Protein AF-A0A2V7WI61-F1 (afdb_monomer_lite)

Sequence (108 aa):
YEYYLEKHPKDPDLLRMSKLVDETDRLDAAQLTPDDVENPRDYILLGYTIDSRTGLGSFEDYFHKLVRWLQTKPIADVLRQPEVRERIDRIRNELGEFRELLRRNSFQ

Foldseek 3Di:
DVVVCVVVVPPPLCVLCVVLVVVVVCVVVVVDDPCCVVPNDQNSLLVQLLPVVLVNPPNPVVVVVLVVCSSPHGSVVVCVPPSNVVSSVSVVVVSVVVVVVCVVPVPD

Radius of gyration: 16.32 Å; chains: 1; bounding box: 36×29×48 Å

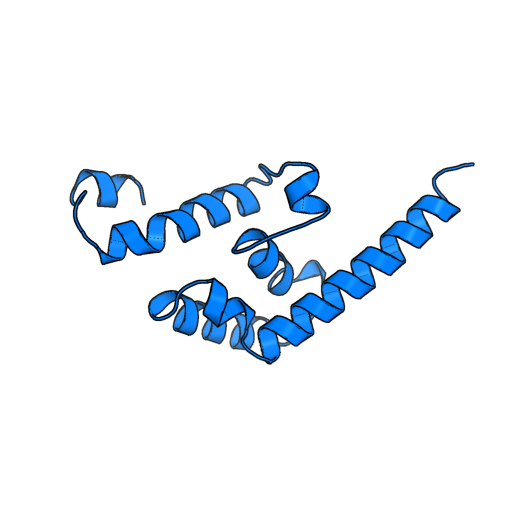Structure (mmCIF, N/CA/C/O backbone):
data_AF-A0A2V7WI61-F1
#
_entry.id   AF-A0A2V7WI61-F1
#
loop_
_atom_site.group_PDB
_atom_site.id
_atom_site.type_symbol
_atom_site.label_atom_id
_atom_site.label_alt_id
_atom_site.label_comp_id
_atom_site.label_asym_id
_atom_site.label_entity_id
_atom_site.label_seq_id
_atom_site.pdbx_PDB_ins_code
_atom_site.Cartn_x
_atom_site.Cartn_y
_atom_site.Cartn_z
_atom_site.occupancy
_atom_site.B_iso_or_equiv
_atom_site.auth_seq_id
_atom_site.auth_comp_id
_atom_site.auth_asym_id
_atom_site.auth_atom_id
_atom_site.pdbx_PDB_model_num
ATOM 1 N N . TYR A 1 1 ? 12.514 10.480 -8.910 1.00 83.00 1 TYR A N 1
ATOM 2 C CA . TYR A 1 1 ? 11.999 9.506 -9.891 1.00 83.00 1 TYR A CA 1
ATOM 3 C C . TYR A 1 1 ? 11.601 10.201 -11.193 1.00 83.00 1 TYR A C 1
ATOM 5 O O . TYR A 1 1 ? 12.068 9.787 -12.247 1.00 83.00 1 TYR A O 1
ATOM 13 N N . GLU A 1 2 ? 10.893 11.330 -11.111 1.00 85.31 2 GLU A N 1
ATOM 14 C CA . GLU A 1 2 ? 10.574 12.238 -12.232 1.00 85.31 2 GLU A CA 1
ATOM 15 C C . GLU A 1 2 ? 11.759 12.523 -13.171 1.00 85.31 2 GLU A C 1
ATOM 17 O O . GLU A 1 2 ? 11.651 12.311 -14.372 1.00 85.31 2 GLU A O 1
ATOM 22 N N . TYR A 1 3 ? 12.932 12.853 -12.620 1.00 90.75 3 TYR A N 1
ATOM 23 C CA . TYR A 1 3 ? 14.171 13.047 -13.389 1.00 90.75 3 TYR A CA 1
ATOM 24 C C . TYR A 1 3 ? 14.495 11.910 -14.381 1.00 90.75 3 TYR A C 1
ATOM 26 O O . TYR A 1 3 ? 14.996 12.151 -15.479 1.00 90.75 3 TYR A O 1
ATOM 34 N N . TYR A 1 4 ? 14.243 10.655 -13.999 1.00 89.44 4 TYR A N 1
ATOM 35 C CA . TYR A 1 4 ? 14.524 9.499 -14.852 1.00 89.44 4 TYR A CA 1
ATOM 36 C C . TYR A 1 4 ? 13.449 9.315 -15.926 1.00 89.44 4 TYR A C 1
ATOM 38 O O . TYR A 1 4 ? 13.788 8.990 -17.062 1.00 89.44 4 TYR A O 1
ATOM 46 N N . LEU A 1 5 ? 12.180 9.581 -15.596 1.00 90.00 5 LEU A N 1
ATOM 47 C CA . LEU A 1 5 ? 11.083 9.580 -16.566 1.00 90.00 5 LEU A CA 1
ATOM 48 C C . LEU A 1 5 ? 11.246 10.690 -17.611 1.00 90.00 5 LEU A C 1
ATOM 50 O O . LEU A 1 5 ? 11.020 10.440 -18.789 1.00 90.00 5 LEU A O 1
ATOM 54 N N . GLU A 1 6 ? 11.704 11.882 -17.224 1.00 91.06 6 GLU A N 1
ATOM 55 C CA . GLU A 1 6 ? 11.991 12.973 -18.167 1.00 91.06 6 GLU A CA 1
ATOM 56 C C . GLU A 1 6 ? 13.072 12.587 -19.184 1.00 91.06 6 GLU A C 1
ATOM 58 O O . GLU A 1 6 ? 12.961 12.888 -20.374 1.00 91.06 6 GLU A O 1
ATOM 63 N N . LYS A 1 7 ? 14.117 11.888 -18.729 1.00 93.62 7 LYS A N 1
ATOM 64 C CA . LYS A 1 7 ? 15.212 11.425 -19.591 1.00 93.62 7 LYS A CA 1
ATOM 65 C C . LYS A 1 7 ? 14.847 10.208 -20.437 1.00 93.62 7 LYS A C 1
ATOM 67 O O . LYS A 1 7 ? 15.369 10.062 -21.543 1.00 93.62 7 LYS A O 1
ATOM 72 N N . HIS A 1 8 ? 13.968 9.346 -19.932 1.00 93.00 8 HIS A N 1
ATOM 73 C CA . HIS A 1 8 ? 13.593 8.082 -20.564 1.00 93.00 8 HIS A CA 1
ATO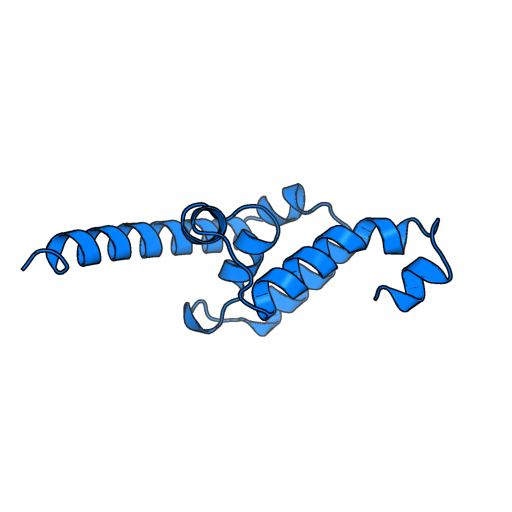M 74 C C . HIS A 1 8 ? 12.067 7.868 -20.551 1.00 93.00 8 HIS A C 1
ATOM 76 O O . HIS A 1 8 ? 11.576 6.890 -19.989 1.00 93.00 8 HIS A O 1
ATOM 82 N N . PRO A 1 9 ? 11.283 8.728 -21.226 1.00 89.44 9 PRO A N 1
ATOM 83 C CA . PRO A 1 9 ? 9.819 8.755 -21.094 1.00 89.44 9 PRO A CA 1
ATOM 84 C C . PRO A 1 9 ? 9.101 7.538 -21.688 1.00 89.44 9 PRO A C 1
ATOM 86 O O . PRO A 1 9 ? 7.899 7.376 -21.504 1.00 89.44 9 PRO A O 1
ATOM 89 N N . LYS A 1 10 ? 9.814 6.699 -22.448 1.00 92.81 10 LYS A N 1
ATOM 90 C CA . LYS A 1 10 ? 9.286 5.478 -23.076 1.00 92.81 10 LYS A CA 1
ATOM 91 C C . LYS A 1 10 ? 9.871 4.202 -22.476 1.00 92.81 10 LYS A C 1
ATOM 93 O O . LYS A 1 10 ? 9.640 3.131 -23.030 1.00 92.81 10 LYS A O 1
ATOM 98 N N . ASP A 1 11 ? 10.656 4.313 -21.407 1.00 92.88 11 ASP A N 1
ATOM 99 C CA . ASP A 1 11 ? 11.196 3.144 -20.727 1.00 92.88 11 ASP A CA 1
ATOM 100 C C . ASP A 1 11 ? 10.042 2.371 -20.061 1.00 92.88 11 ASP A C 1
ATOM 102 O O . ASP A 1 11 ? 9.349 2.921 -19.199 1.00 92.88 11 ASP A O 1
ATOM 106 N N . PRO A 1 12 ? 9.782 1.122 -20.482 1.00 89.69 12 PRO A N 1
ATOM 107 C CA . PRO A 1 12 ? 8.639 0.361 -19.997 1.00 89.69 12 PRO A CA 1
ATOM 108 C C . PRO A 1 12 ? 8.772 -0.032 -18.521 1.00 89.69 12 PRO A C 1
ATOM 110 O O . PRO A 1 12 ? 7.752 -0.140 -17.839 1.00 89.69 12 PRO A O 1
ATOM 113 N N . ASP A 1 13 ? 9.993 -0.217 -18.014 1.00 88.19 13 ASP A N 1
ATOM 114 C CA . ASP A 1 13 ? 10.232 -0.597 -16.623 1.00 88.19 13 ASP A CA 1
ATOM 115 C C . ASP A 1 13 ? 10.017 0.599 -15.700 1.00 88.19 13 ASP A C 1
ATOM 117 O O . ASP A 1 13 ? 9.351 0.468 -14.668 1.00 88.19 13 ASP A O 1
ATOM 121 N N . LEU A 1 14 ? 10.486 1.783 -16.114 1.00 89.69 14 LEU A N 1
ATOM 122 C CA . LEU A 1 14 ? 10.148 3.020 -15.420 1.00 89.69 14 LEU A CA 1
ATOM 123 C C . LEU A 1 14 ? 8.636 3.226 -15.442 1.00 89.69 14 LEU A C 1
ATOM 125 O O . LEU A 1 14 ? 8.036 3.254 -14.380 1.00 89.69 14 LEU A O 1
ATOM 129 N N . LEU A 1 15 ? 7.977 3.258 -16.601 1.00 91.06 15 LEU A N 1
ATOM 130 C CA . LEU A 1 15 ? 6.526 3.488 -16.665 1.00 91.06 15 LEU A CA 1
ATOM 131 C C . LEU A 1 15 ? 5.712 2.490 -15.826 1.00 91.06 15 LEU A C 1
ATOM 133 O O . LEU A 1 15 ? 4.714 2.861 -15.213 1.00 91.06 15 LEU A O 1
ATOM 137 N N . ARG A 1 16 ? 6.146 1.229 -15.742 1.00 90.00 16 ARG A N 1
ATOM 138 C CA . ARG A 1 16 ? 5.495 0.218 -14.901 1.00 90.00 16 ARG A CA 1
ATOM 139 C C . ARG A 1 16 ? 5.566 0.549 -13.408 1.00 90.00 16 ARG A C 1
ATOM 141 O O . ARG A 1 16 ? 4.640 0.215 -12.668 1.00 90.00 16 ARG A O 1
ATOM 148 N N . MET A 1 17 ? 6.660 1.153 -12.955 1.00 90.94 17 ME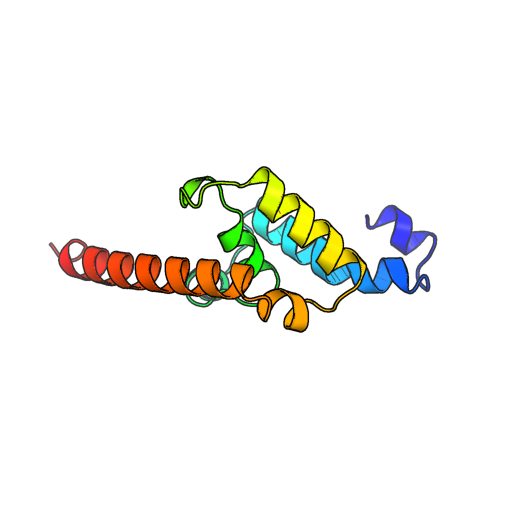T A N 1
ATOM 149 C CA . MET A 1 17 ? 6.877 1.491 -11.547 1.00 90.94 17 MET A CA 1
ATOM 150 C C . MET A 1 17 ? 6.225 2.816 -11.140 1.00 90.94 17 MET A C 1
ATOM 152 O O . MET A 1 17 ? 6.146 3.080 -9.942 1.00 90.94 17 MET A O 1
ATOM 156 N N . SER A 1 18 ? 5.725 3.621 -12.083 1.00 92.00 18 SER A N 1
ATOM 157 C CA . SER A 1 18 ? 5.334 5.003 -11.780 1.00 92.00 18 SER A CA 1
ATOM 158 C C . SER A 1 18 ? 4.213 5.069 -10.760 1.00 92.00 18 SER A C 1
ATOM 160 O O . SER A 1 18 ? 4.361 5.710 -9.728 1.00 92.00 18 SER A O 1
ATOM 162 N N . LYS A 1 19 ? 3.164 4.266 -10.961 1.00 92.44 19 LYS A N 1
ATOM 163 C CA . LYS A 1 19 ? 2.040 4.186 -10.026 1.00 92.44 19 LYS A CA 1
ATOM 164 C C . LYS A 1 19 ? 2.474 3.734 -8.626 1.00 92.44 19 LYS A C 1
ATOM 166 O O . LYS A 1 19 ? 1.901 4.189 -7.648 1.00 92.44 19 LYS A O 1
ATOM 171 N N . LEU A 1 20 ? 3.463 2.842 -8.512 1.00 93.69 20 LEU A N 1
ATOM 172 C CA . LEU A 1 20 ? 3.982 2.437 -7.200 1.00 93.69 20 LEU A CA 1
ATOM 173 C C . LEU A 1 20 ? 4.663 3.620 -6.503 1.00 93.69 20 LEU A C 1
ATOM 175 O O . LEU A 1 20 ? 4.420 3.830 -5.320 1.00 93.69 20 LEU A O 1
ATOM 179 N N . VAL A 1 21 ? 5.503 4.366 -7.225 1.00 93.25 21 VAL A N 1
ATOM 180 C CA . VAL A 1 21 ? 6.219 5.525 -6.674 1.00 93.25 21 VAL A CA 1
ATOM 181 C C . VAL A 1 21 ? 5.235 6.617 -6.264 1.00 93.25 21 VAL A C 1
ATOM 183 O O . VAL A 1 21 ? 5.263 7.030 -5.112 1.00 93.25 21 VAL A O 1
ATOM 186 N N . ASP A 1 22 ? 4.305 6.985 -7.146 1.00 93.69 22 ASP A N 1
ATOM 187 C CA . ASP A 1 22 ? 3.318 8.040 -6.890 1.00 93.69 22 ASP A CA 1
ATOM 188 C C . ASP A 1 22 ? 2.446 7.724 -5.659 1.00 93.69 22 ASP A C 1
ATOM 190 O O . ASP A 1 22 ? 2.202 8.580 -4.810 1.00 93.69 22 ASP A O 1
ATOM 194 N N . GLU A 1 23 ? 1.979 6.477 -5.529 1.00 94.56 23 GLU A N 1
ATOM 195 C CA . GLU A 1 23 ? 1.158 6.057 -4.385 1.00 94.56 23 GLU A CA 1
ATOM 196 C C . GLU A 1 23 ? 1.971 5.954 -3.087 1.00 94.56 23 GLU A C 1
ATOM 198 O O . GLU A 1 23 ? 1.438 6.224 -2.010 1.00 94.56 23 GLU A O 1
ATOM 203 N N . THR A 1 24 ? 3.254 5.591 -3.176 1.00 91.75 24 THR A N 1
ATOM 204 C CA . THR A 1 24 ? 4.154 5.561 -2.011 1.00 91.75 24 THR A CA 1
ATOM 205 C C . THR A 1 24 ? 4.430 6.977 -1.516 1.00 91.75 24 THR A C 1
ATOM 207 O O . THR A 1 24 ? 4.268 7.237 -0.328 1.00 91.75 24 THR A O 1
ATOM 210 N N . ASP A 1 25 ? 4.735 7.910 -2.422 1.00 93.38 25 ASP A N 1
ATOM 211 C CA . ASP A 1 25 ? 4.930 9.324 -2.089 1.00 93.38 25 ASP A CA 1
ATOM 212 C C . ASP A 1 25 ? 3.665 9.912 -1.440 1.00 93.38 25 ASP A C 1
ATOM 214 O O . ASP A 1 25 ? 3.747 10.620 -0.433 1.00 93.38 25 ASP A O 1
ATOM 218 N N . ARG A 1 26 ? 2.475 9.565 -1.958 1.00 94.50 26 ARG A N 1
ATOM 219 C CA . ARG A 1 26 ? 1.191 9.993 -1.380 1.00 94.50 26 ARG A CA 1
ATOM 220 C C . ARG A 1 26 ? 0.989 9.459 0.040 1.00 94.50 26 ARG A C 1
ATOM 222 O O . ARG A 1 26 ? 0.545 10.204 0.917 1.00 94.50 26 ARG A O 1
ATOM 229 N N . LEU A 1 27 ? 1.301 8.182 0.263 1.00 91.88 27 LEU A N 1
ATOM 230 C CA . LEU A 1 27 ? 1.193 7.534 1.569 1.00 91.88 27 LEU A CA 1
ATOM 231 C C . LEU A 1 27 ? 2.165 8.148 2.587 1.00 91.88 27 LEU A C 1
ATOM 233 O O . LEU A 1 27 ? 1.734 8.521 3.679 1.00 91.88 27 LEU A O 1
ATOM 237 N N . ASP A 1 28 ? 3.438 8.302 2.219 1.00 90.12 28 ASP A N 1
ATOM 238 C CA . ASP A 1 28 ? 4.494 8.829 3.093 1.00 90.12 28 ASP A CA 1
ATOM 239 C C . ASP A 1 28 ? 4.274 10.309 3.436 1.00 90.12 28 ASP A C 1
ATOM 241 O O . ASP A 1 28 ? 4.498 10.732 4.572 1.00 90.12 28 ASP A O 1
ATOM 245 N N . ALA A 1 29 ? 3.763 11.099 2.487 1.00 93.31 29 ALA A N 1
ATOM 246 C CA . ALA A 1 29 ? 3.378 12.490 2.717 1.00 93.31 29 ALA A CA 1
ATOM 247 C C . ALA A 1 29 ? 2.030 12.646 3.451 1.00 93.31 29 ALA A C 1
ATOM 249 O O . ALA A 1 29 ? 1.585 13.775 3.673 1.00 93.31 29 ALA A O 1
ATOM 250 N N . ALA A 1 30 ? 1.365 11.539 3.808 1.00 90.75 30 ALA A N 1
ATOM 251 C CA . ALA A 1 30 ? 0.027 11.503 4.401 1.00 90.75 30 ALA A CA 1
ATOM 252 C C . ALA A 1 30 ? -1.037 12.277 3.590 1.00 90.75 30 ALA A C 1
ATOM 254 O O . ALA A 1 30 ? -2.003 12.806 4.143 1.00 90.75 30 ALA A O 1
ATOM 255 N N . GLN A 1 31 ? -0.887 12.327 2.265 1.00 94.50 31 GLN A N 1
ATOM 256 C CA . GLN A 1 31 ? -1.798 13.004 1.338 1.00 94.50 31 GLN A CA 1
ATOM 257 C C . GLN A 1 31 ? -2.991 12.104 0.975 1.00 94.50 31 GLN A C 1
ATOM 259 O O . GLN A 1 31 ? -3.267 11.830 -0.192 1.00 94.50 31 GLN A O 1
ATOM 264 N N . LEU A 1 32 ? -3.692 11.606 1.994 1.00 92.44 32 LEU A N 1
ATOM 265 C CA . LEU A 1 32 ? -4.770 10.629 1.850 1.00 92.44 32 LEU A CA 1
ATOM 266 C C . LEU A 1 32 ? -6.152 11.282 1.914 1.00 92.44 32 LEU A C 1
ATOM 268 O O . LEU A 1 32 ? -6.394 12.211 2.687 1.00 92.44 32 LEU A O 1
ATOM 272 N N . THR A 1 33 ? -7.082 10.755 1.125 1.00 93.75 33 THR A N 1
ATOM 273 C CA . THR A 1 33 ? -8.507 11.083 1.231 1.00 93.75 33 THR A CA 1
ATOM 274 C C . THR A 1 33 ? -9.180 10.243 2.323 1.00 93.75 33 THR A C 1
ATOM 276 O O . THR A 1 33 ? -8.657 9.196 2.708 1.00 93.75 33 THR A O 1
ATOM 279 N N . PRO A 1 34 ? -10.374 10.628 2.811 1.00 91.31 34 PRO A N 1
ATOM 280 C CA . PRO A 1 34 ? -11.128 9.783 3.735 1.00 91.31 34 PRO A CA 1
ATOM 281 C C . PRO A 1 34 ? -11.396 8.367 3.197 1.00 91.31 34 PRO A C 1
ATOM 283 O O . PRO A 1 34 ? -11.302 7.413 3.962 1.00 91.31 34 PRO A O 1
ATOM 286 N N . ASP A 1 35 ? -11.654 8.198 1.892 1.00 91.56 35 ASP A N 1
ATOM 287 C CA . ASP A 1 35 ? -11.861 6.865 1.296 1.00 91.56 35 ASP A CA 1
ATOM 288 C C . ASP A 1 35 ? -10.569 6.038 1.261 1.00 91.56 35 ASP A C 1
ATOM 290 O O . ASP A 1 35 ? -10.623 4.830 1.462 1.00 91.56 35 ASP A O 1
ATOM 294 N N . ASP A 1 36 ? -9.402 6.670 1.093 1.00 91.25 36 ASP A N 1
ATOM 295 C CA . ASP A 1 36 ? -8.112 5.970 1.190 1.00 91.25 36 ASP A CA 1
ATOM 296 C C . ASP A 1 36 ? -7.893 5.381 2.588 1.00 91.25 36 ASP A C 1
ATOM 298 O O . ASP A 1 36 ? -7.304 4.311 2.728 1.00 91.25 36 ASP A O 1
ATOM 302 N N . VAL A 1 37 ? -8.380 6.070 3.622 1.00 87.62 37 VAL A N 1
ATOM 303 C CA . VAL A 1 37 ? -8.270 5.628 5.017 1.00 87.62 37 VAL A CA 1
ATOM 304 C C . VAL A 1 37 ? -9.352 4.602 5.355 1.00 87.62 37 VAL A C 1
ATOM 306 O O . VAL A 1 37 ? -9.088 3.600 6.019 1.00 87.62 37 VAL A O 1
ATOM 309 N N . GLU A 1 38 ? -10.586 4.829 4.909 1.00 86.38 38 GLU A N 1
ATOM 310 C CA . GLU A 1 38 ? -11.721 3.973 5.248 1.00 86.38 38 GLU A CA 1
ATOM 311 C C . GLU A 1 38 ? -11.786 2.693 4.411 1.00 86.38 38 GLU A C 1
ATOM 313 O O . GLU A 1 38 ? -12.166 1.635 4.927 1.00 86.38 38 GLU A O 1
ATOM 318 N N . ASN A 1 39 ? -11.430 2.784 3.134 1.00 89.00 39 ASN A N 1
ATOM 319 C CA . ASN A 1 39 ? -11.508 1.713 2.149 1.00 89.00 39 ASN A CA 1
ATOM 320 C C . ASN A 1 39 ? -10.218 1.644 1.311 1.00 89.00 39 ASN A C 1
ATOM 322 O O . ASN A 1 39 ? -10.293 1.711 0.081 1.00 89.00 39 ASN A O 1
ATOM 326 N N . PRO A 1 40 ? -9.040 1.462 1.938 1.00 91.62 40 PRO A N 1
ATOM 327 C CA . PRO A 1 40 ? -7.768 1.423 1.226 1.00 91.62 40 PRO A CA 1
ATOM 328 C C . PRO A 1 40 ? -7.757 0.354 0.130 1.00 91.62 40 PRO A C 1
ATOM 330 O O . PRO A 1 40 ? -8.227 -0.776 0.319 1.00 91.62 40 PRO A O 1
ATOM 333 N N . ARG A 1 41 ? -7.169 0.697 -1.021 1.00 92.12 41 ARG A N 1
ATOM 334 C CA . ARG A 1 41 ? -7.024 -0.184 -2.194 1.00 92.12 41 ARG A CA 1
ATOM 335 C C . ARG A 1 41 ? -5.581 -0.212 -2.684 1.00 92.12 41 ARG A C 1
ATOM 337 O O . ARG A 1 41 ? -4.779 0.643 -2.320 1.00 92.12 41 ARG A O 1
ATOM 344 N N . ASP A 1 42 ? -5.274 -1.197 -3.525 1.00 94.38 42 ASP A N 1
ATOM 345 C CA . ASP A 1 42 ? -3.999 -1.324 -4.237 1.00 94.38 42 ASP A CA 1
ATOM 346 C C . ASP A 1 42 ? -2.769 -1.085 -3.335 1.00 94.38 42 ASP A C 1
ATOM 348 O O . ASP A 1 42 ? -2.550 -1.809 -2.361 1.00 94.38 42 ASP A O 1
ATOM 352 N N . TYR A 1 43 ? -1.961 -0.081 -3.674 1.00 94.94 43 TYR A N 1
ATOM 353 C CA . TYR A 1 43 ? -0.698 0.240 -3.024 1.00 94.94 43 TYR A CA 1
ATOM 354 C C . TYR A 1 43 ? -0.888 0.840 -1.631 1.00 94.94 43 TYR A C 1
ATOM 356 O O . TYR A 1 43 ? -0.131 0.485 -0.734 1.00 94.94 43 TYR A O 1
ATOM 364 N N . ILE A 1 44 ? -1.928 1.653 -1.414 1.00 93.62 44 ILE A N 1
ATOM 365 C CA . ILE A 1 44 ? -2.256 2.191 -0.084 1.00 93.62 44 ILE A CA 1
ATOM 366 C C . ILE A 1 44 ? -2.629 1.053 0.872 1.00 93.62 44 ILE A C 1
ATOM 368 O O . ILE A 1 44 ? -2.110 0.977 1.985 1.00 93.62 44 ILE A O 1
ATOM 372 N N . LEU A 1 45 ? -3.454 0.101 0.413 1.00 93.50 45 LEU A N 1
ATOM 373 C CA . LEU A 1 45 ? -3.782 -1.097 1.194 1.00 93.50 45 LEU A CA 1
ATOM 374 C C . LEU A 1 45 ? -2.535 -1.915 1.525 1.00 93.50 45 LEU A C 1
ATOM 376 O O . LEU A 1 45 ? -2.365 -2.341 2.666 1.00 93.50 45 LEU A O 1
ATOM 380 N N . LEU A 1 46 ? -1.664 -2.131 0.537 1.00 93.81 46 LEU A N 1
ATOM 381 C CA . LEU A 1 46 ? -0.410 -2.842 0.754 1.00 93.81 46 LEU A CA 1
ATOM 382 C C . LEU A 1 46 ? 0.489 -2.097 1.754 1.00 93.81 46 LEU A C 1
ATOM 384 O O . LEU A 1 46 ? 1.086 -2.735 2.620 1.00 93.81 46 LEU A O 1
ATOM 388 N N . GLY A 1 47 ? 0.526 -0.766 1.691 1.00 91.81 47 GLY A N 1
ATOM 389 C CA . GLY A 1 47 ? 1.233 0.104 2.627 1.00 91.81 47 GLY A CA 1
ATOM 390 C C . GLY A 1 47 ? 0.800 -0.095 4.080 1.00 91.81 47 GLY A C 1
ATOM 391 O O . GLY A 1 47 ? 1.638 -0.191 4.972 1.00 91.81 47 GLY A O 1
ATOM 392 N N . TYR A 1 48 ? -0.492 -0.294 4.343 1.00 89.25 48 TYR A N 1
ATOM 393 C CA . TYR A 1 48 ? -0.941 -0.606 5.703 1.00 89.25 48 TYR A CA 1
ATOM 394 C C . TYR A 1 48 ? -0.468 -1.976 6.211 1.00 89.25 48 TYR A C 1
ATOM 396 O O . TYR A 1 48 ? -0.298 -2.147 7.414 1.00 89.25 48 TYR A O 1
ATOM 404 N N . THR A 1 49 ? -0.167 -2.940 5.330 1.00 89.94 49 THR A N 1
ATOM 405 C CA . THR A 1 49 ? 0.351 -4.268 5.740 1.00 89.94 49 THR A CA 1
ATOM 406 C C . THR A 1 49 ? 1.801 -4.261 6.223 1.00 89.94 49 THR A C 1
ATOM 408 O O . THR A 1 49 ? 2.237 -5.226 6.862 1.00 89.94 49 THR A O 1
ATOM 411 N N . ILE A 1 50 ? 2.546 -3.204 5.891 1.00 86.06 50 ILE A N 1
ATOM 412 C CA . ILE A 1 50 ? 3.941 -3.008 6.296 1.00 86.06 50 ILE A CA 1
ATOM 413 C C . ILE A 1 50 ? 4.069 -2.033 7.466 1.00 86.06 50 ILE A C 1
ATOM 415 O O . ILE A 1 50 ? 5.119 -1.978 8.090 1.00 86.06 50 ILE A O 1
ATOM 419 N N . ASP A 1 51 ? 3.026 -1.284 7.806 1.00 71.69 51 ASP A N 1
ATOM 420 C CA . ASP A 1 51 ? 3.105 -0.279 8.858 1.00 71.69 51 ASP A CA 1
ATOM 421 C C . ASP A 1 51 ? 3.488 -0.914 10.206 1.00 71.69 51 ASP A C 1
ATOM 423 O O . ASP A 1 51 ? 2.736 -1.698 10.789 1.00 71.69 51 ASP A O 1
ATOM 427 N N . SER A 1 52 ? 4.673 -0.573 10.717 1.00 62.25 52 SER A N 1
ATOM 428 C CA . SER A 1 52 ? 5.231 -1.128 11.956 1.00 62.25 52 SER A CA 1
ATOM 429 C C . SER A 1 52 ? 4.365 -0.836 13.185 1.00 62.25 52 SER A C 1
ATOM 431 O O . SER A 1 52 ? 4.441 -1.564 14.178 1.00 62.25 52 SER A O 1
ATOM 433 N N . ARG A 1 53 ? 3.486 0.171 13.104 1.00 66.06 53 ARG A N 1
ATOM 434 C CA . ARG A 1 53 ? 2.542 0.557 14.160 1.00 66.06 53 ARG A CA 1
ATOM 435 C C . ARG A 1 53 ? 1.396 -0.442 14.328 1.00 66.06 53 ARG A C 1
ATOM 437 O O . ARG A 1 53 ? 0.758 -0.444 15.374 1.00 66.06 53 ARG A O 1
ATOM 444 N N . THR A 1 54 ? 1.167 -1.318 13.347 1.00 60.84 54 THR A N 1
ATOM 445 C CA . THR A 1 54 ? 0.182 -2.418 13.427 1.00 60.84 54 THR A CA 1
ATOM 446 C C . THR A 1 54 ? 0.668 -3.595 14.280 1.00 60.84 54 THR A C 1
ATOM 448 O O . THR A 1 54 ? -0.103 -4.489 14.623 1.00 60.84 54 THR A O 1
ATOM 451 N N . GLY A 1 55 ? 1.962 -3.641 14.627 1.00 60.75 55 GLY A N 1
ATOM 452 C CA . GLY A 1 55 ? 2.527 -4.723 15.437 1.00 60.75 55 GLY A CA 1
ATOM 453 C C . GLY A 1 55 ? 2.565 -6.086 14.729 1.00 60.75 55 GLY A C 1
ATOM 454 O O . GLY A 1 55 ? 2.620 -7.120 15.393 1.00 60.75 55 GLY A O 1
ATOM 455 N N . LEU A 1 56 ? 2.539 -6.118 13.390 1.00 62.75 56 LEU A N 1
ATOM 456 C CA . LEU A 1 56 ? 2.411 -7.356 12.608 1.00 62.75 56 LEU A CA 1
ATOM 457 C C . LEU A 1 56 ? 3.644 -8.293 12.597 1.00 62.75 56 LEU A C 1
ATOM 459 O O . LEU A 1 56 ? 3.554 -9.371 12.017 1.00 62.75 56 LEU A O 1
ATOM 463 N N . GLY A 1 57 ? 4.768 -7.956 13.243 1.00 65.06 57 GLY A N 1
ATOM 464 C CA . GLY A 1 57 ? 5.948 -8.837 13.364 1.00 65.06 57 GLY A CA 1
ATOM 465 C C . GLY A 1 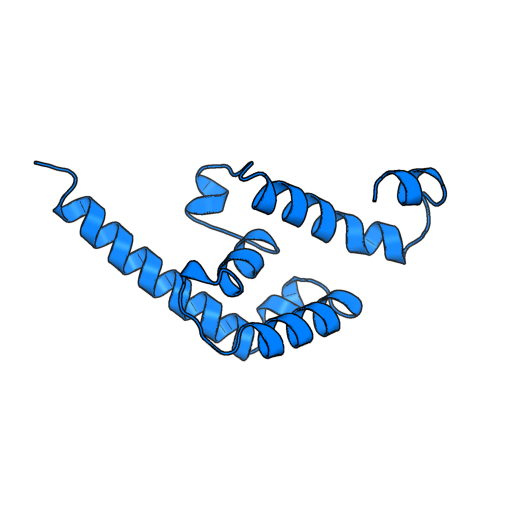57 ? 6.632 -9.224 12.031 1.00 65.06 57 GLY A C 1
ATOM 466 O O . GLY A 1 57 ? 6.061 -9.105 10.943 1.00 65.06 57 GLY A O 1
ATOM 467 N N . SER A 1 58 ? 7.892 -9.686 12.089 1.00 69.62 58 SER A N 1
ATOM 468 C CA . SER A 1 58 ? 8.714 -10.095 10.917 1.00 69.62 58 SER A CA 1
ATOM 469 C C . SER A 1 58 ? 8.699 -9.096 9.743 1.00 69.62 58 SER A C 1
ATOM 471 O O . SER A 1 58 ? 8.577 -9.472 8.579 1.00 69.62 58 SER A O 1
ATOM 473 N N . PHE A 1 59 ? 8.773 -7.801 10.061 1.00 74.81 59 PHE A N 1
ATOM 474 C CA . PHE A 1 59 ? 8.652 -6.718 9.081 1.00 74.81 59 PHE A CA 1
ATOM 475 C C . PHE A 1 59 ? 9.686 -6.828 7.954 1.00 74.81 59 PHE A C 1
ATOM 477 O O . PHE A 1 59 ? 9.331 -6.703 6.788 1.00 74.81 59 PHE A O 1
ATOM 484 N N . GLU A 1 60 ? 10.941 -7.118 8.294 1.00 81.56 60 GLU A N 1
ATOM 485 C CA . GLU A 1 60 ? 12.048 -7.136 7.336 1.00 81.56 60 GLU A CA 1
ATOM 486 C C . GLU A 1 60 ? 11.887 -8.227 6.264 1.00 81.56 60 GLU A C 1
ATOM 488 O O . GLU A 1 60 ? 11.946 -7.941 5.067 1.00 81.56 60 GLU A O 1
ATOM 493 N N . ASP A 1 61 ? 11.600 -9.468 6.667 1.00 87.75 61 ASP A N 1
ATOM 494 C CA . ASP A 1 61 ? 11.406 -10.582 5.731 1.00 87.75 61 ASP A CA 1
ATOM 495 C C . ASP A 1 61 ? 10.197 -10.366 4.820 1.00 87.75 61 ASP A C 1
ATOM 497 O O . ASP A 1 61 ? 10.258 -10.625 3.612 1.00 87.75 61 ASP A O 1
ATOM 501 N N . TYR A 1 62 ? 9.099 -9.871 5.394 1.00 89.75 62 TYR A N 1
ATOM 502 C CA . TYR A 1 62 ? 7.894 -9.549 4.644 1.00 89.75 62 TYR A CA 1
ATOM 503 C C . TYR A 1 62 ? 8.157 -8.426 3.635 1.00 89.75 62 TYR A C 1
ATOM 505 O O . TYR A 1 62 ? 7.849 -8.575 2.451 1.00 89.75 62 TYR A O 1
ATOM 513 N N . PHE A 1 63 ? 8.817 -7.348 4.061 1.00 89.81 63 PHE A N 1
ATOM 514 C CA . PHE A 1 63 ? 9.192 -6.235 3.195 1.00 89.81 63 PHE A CA 1
ATOM 515 C C . PHE A 1 63 ? 10.073 -6.698 2.025 1.00 89.81 63 PHE A C 1
ATOM 517 O O . PHE A 1 63 ? 9.779 -6.400 0.866 1.00 89.81 63 PHE A O 1
ATOM 524 N N . HIS A 1 64 ? 11.089 -7.528 2.285 1.00 91.06 64 HIS A N 1
ATOM 525 C CA . HIS A 1 64 ? 11.930 -8.098 1.230 1.00 91.06 64 HIS A CA 1
ATOM 526 C C . HIS A 1 64 ? 11.146 -8.965 0.230 1.00 91.06 64 HIS A C 1
ATOM 528 O O . HIS A 1 64 ? 11.454 -8.967 -0.967 1.00 91.06 64 HIS A O 1
ATOM 534 N N . LYS A 1 65 ? 10.129 -9.717 0.675 1.00 93.50 65 LYS A N 1
ATOM 535 C CA . LYS A 1 65 ? 9.237 -10.457 -0.238 1.00 93.50 65 LYS A CA 1
ATOM 536 C C . LYS A 1 65 ? 8.411 -9.508 -1.104 1.00 93.50 65 LYS A C 1
ATOM 538 O O . LYS A 1 65 ? 8.353 -9.720 -2.316 1.00 93.50 65 LYS A O 1
ATOM 543 N N . LEU A 1 66 ? 7.841 -8.454 -0.519 1.00 94.38 66 LEU A N 1
ATOM 544 C CA . LEU A 1 66 ? 7.062 -7.462 -1.261 1.00 94.38 66 LEU A CA 1
ATOM 545 C C . LEU A 1 66 ? 7.892 -6.781 -2.347 1.00 94.38 66 LEU A C 1
ATOM 547 O O . LEU A 1 66 ? 7.442 -6.728 -3.489 1.00 94.38 66 LEU A O 1
ATOM 551 N N . VAL A 1 67 ? 9.114 -6.338 -2.031 1.00 92.50 67 VAL A N 1
ATOM 552 C CA . VAL A 1 67 ? 10.023 -5.728 -3.017 1.00 92.50 67 VAL A CA 1
ATOM 553 C C . VAL A 1 67 ? 10.267 -6.682 -4.190 1.00 92.50 67 VAL A C 1
ATOM 555 O O . VAL A 1 67 ? 10.093 -6.297 -5.347 1.00 92.50 67 VAL A O 1
ATOM 558 N N . ARG A 1 68 ? 10.583 -7.956 -3.916 1.00 94.44 68 ARG A N 1
ATOM 559 C CA . ARG A 1 68 ? 10.800 -8.970 -4.966 1.00 94.44 68 ARG A CA 1
ATOM 560 C C . ARG A 1 68 ? 9.558 -9.220 -5.822 1.00 94.44 68 ARG A C 1
ATOM 562 O O . ARG A 1 68 ? 9.662 -9.396 -7.038 1.00 94.44 68 ARG A O 1
ATOM 569 N N . TRP A 1 69 ? 8.373 -9.249 -5.219 1.00 95.88 69 TRP A N 1
ATOM 570 C CA . TRP A 1 69 ? 7.136 -9.442 -5.972 1.00 95.88 69 TRP A CA 1
ATOM 571 C C . TRP A 1 69 ? 6.771 -8.216 -6.802 1.00 95.88 69 TRP A C 1
ATOM 573 O O . TRP A 1 69 ? 6.459 -8.367 -7.979 1.00 95.88 69 TRP A O 1
ATOM 583 N N . LEU A 1 70 ? 6.872 -7.010 -6.244 1.00 94.25 70 LEU A N 1
ATOM 584 C CA . LEU A 1 70 ? 6.575 -5.764 -6.954 1.00 94.25 70 LEU A CA 1
ATOM 585 C C . LEU A 1 70 ? 7.535 -5.516 -8.122 1.00 94.25 70 LEU A C 1
ATOM 587 O O . LEU A 1 70 ? 7.137 -4.916 -9.116 1.00 94.25 70 LEU A O 1
ATOM 591 N N . GLN A 1 71 ? 8.756 -6.055 -8.082 1.00 91.25 71 GLN A N 1
ATOM 592 C CA . GLN A 1 71 ? 9.672 -6.025 -9.226 1.00 91.25 71 GLN A CA 1
ATOM 593 C C . GLN A 1 71 ? 9.171 -6.830 -10.431 1.00 91.25 71 GLN A C 1
ATOM 595 O O . GLN A 1 71 ? 9.471 -6.455 -11.558 1.00 91.25 71 GLN A O 1
ATOM 600 N N . THR A 1 72 ? 8.387 -7.893 -10.231 1.00 91.50 72 THR A N 1
ATOM 601 C CA . THR A 1 72 ? 8.076 -8.869 -11.298 1.00 91.50 72 THR A CA 1
ATOM 602 C C . THR A 1 72 ? 6.587 -9.090 -11.555 1.00 91.50 72 THR A C 1
ATOM 604 O O . THR A 1 72 ? 6.220 -9.671 -12.574 1.00 91.50 72 THR A O 1
ATOM 607 N N . LYS A 1 73 ? 5.711 -8.647 -10.651 1.00 93.12 73 LYS A N 1
ATOM 608 C CA . LYS A 1 73 ? 4.268 -8.916 -10.679 1.00 93.12 73 LYS A CA 1
ATOM 609 C C . LYS A 1 73 ? 3.460 -7.618 -10.676 1.00 93.12 73 LYS A C 1
ATOM 611 O O . LYS A 1 73 ? 3.945 -6.597 -10.184 1.00 93.12 73 LYS A O 1
ATOM 616 N N . PRO A 1 74 ? 2.236 -7.621 -11.225 1.00 93.94 74 PRO A N 1
ATOM 617 C CA . PRO A 1 74 ? 1.289 -6.536 -11.007 1.00 93.94 74 PRO A CA 1
ATOM 618 C C . PRO A 1 74 ? 0.770 -6.559 -9.561 1.00 93.94 74 PRO A C 1
ATOM 620 O O . PRO A 1 74 ? 0.687 -7.618 -8.936 1.00 93.94 74 PRO A O 1
ATOM 623 N N . ILE A 1 75 ? 0.356 -5.397 -9.046 1.00 94.94 75 ILE A N 1
ATOM 624 C CA . ILE A 1 75 ? -0.152 -5.241 -7.670 1.00 94.94 75 ILE A CA 1
ATOM 625 C C . ILE A 1 75 ? -1.282 -6.223 -7.333 1.00 94.94 75 ILE A C 1
ATOM 627 O O . ILE A 1 75 ? -1.281 -6.813 -6.258 1.00 94.94 75 ILE A O 1
ATOM 631 N N . ALA A 1 76 ? -2.189 -6.489 -8.277 1.00 95.31 76 ALA A N 1
ATOM 632 C CA . ALA A 1 76 ? -3.291 -7.430 -8.081 1.00 95.31 76 ALA A CA 1
ATOM 633 C C . ALA A 1 76 ? -2.816 -8.852 -7.719 1.00 95.31 76 ALA A C 1
ATOM 635 O O . ALA A 1 76 ? -3.456 -9.526 -6.915 1.00 95.31 76 ALA A O 1
ATOM 636 N N . ASP A 1 77 ? -1.683 -9.301 -8.265 1.00 96.81 77 ASP A N 1
ATOM 637 C CA . ASP A 1 77 ? -1.119 -10.620 -7.956 1.00 96.81 77 ASP A CA 1
ATOM 638 C C . ASP A 1 77 ? -0.323 -10.625 -6.648 1.00 96.81 77 ASP A C 1
ATOM 640 O O . ASP A 1 77 ? -0.237 -11.661 -5.984 1.00 96.81 77 ASP A O 1
ATOM 644 N N . VAL A 1 78 ? 0.232 -9.475 -6.253 1.00 96.62 78 VAL A N 1
ATOM 645 C CA . VAL A 1 78 ? 0.848 -9.291 -4.930 1.00 96.62 78 VAL A CA 1
ATOM 646 C C . VAL A 1 78 ? -0.222 -9.362 -3.842 1.00 96.62 78 VAL A C 1
ATOM 648 O O . VAL A 1 78 ? -0.072 -10.111 -2.883 1.00 96.62 78 VAL A O 1
ATOM 651 N N . LEU A 1 79 ? -1.357 -8.686 -4.033 1.00 96.19 79 LEU A N 1
ATOM 652 C CA . LEU A 1 79 ? -2.486 -8.713 -3.094 1.00 96.19 79 LEU A CA 1
ATOM 653 C C . LEU A 1 79 ? -3.128 -10.101 -2.941 1.00 96.19 79 LEU A C 1
ATOM 655 O O . LEU A 1 7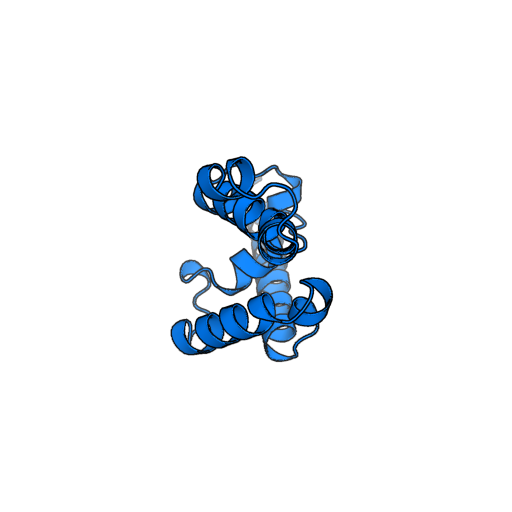9 ? -3.802 -10.363 -1.949 1.00 96.19 79 LEU A O 1
ATOM 659 N N . ARG A 1 80 ? -2.930 -11.005 -3.908 1.00 96.75 80 ARG A N 1
ATOM 660 C CA . ARG A 1 80 ? -3.412 -12.395 -3.846 1.00 96.75 80 ARG A CA 1
ATOM 661 C C . ARG A 1 80 ? -2.478 -13.337 -3.091 1.00 96.75 80 ARG A C 1
ATOM 663 O O . ARG A 1 80 ? -2.893 -14.463 -2.812 1.00 96.75 80 ARG A O 1
ATOM 670 N N . GLN A 1 81 ? -1.247 -12.924 -2.779 1.00 96.25 81 GLN A N 1
ATOM 671 C CA . GLN A 1 81 ? -0.314 -13.778 -2.044 1.00 96.25 81 GLN A CA 1
ATOM 672 C C . GLN A 1 81 ? -0.906 -14.137 -0.670 1.00 96.25 81 GLN A C 1
ATOM 674 O O . GLN A 1 81 ? -1.427 -13.243 -0.001 1.00 96.25 81 GLN A O 1
ATOM 679 N N . PRO A 1 82 ? -0.832 -15.406 -0.223 1.00 94.75 82 PRO A N 1
ATOM 680 C CA . PRO A 1 82 ? -1.467 -15.840 1.026 1.00 94.75 82 PRO A CA 1
ATOM 681 C C . PRO A 1 82 ? -1.071 -14.993 2.242 1.00 94.75 82 PRO A C 1
ATOM 683 O O . PRO A 1 82 ? -1.935 -14.549 2.986 1.00 94.75 82 PRO A O 1
ATOM 686 N N . GLU A 1 83 ? 0.222 -14.694 2.378 1.00 91.69 83 GLU A N 1
ATOM 687 C CA . GLU A 1 83 ? 0.778 -13.885 3.472 1.00 91.69 83 GLU A CA 1
ATOM 688 C C . GLU A 1 83 ? 0.286 -12.428 3.441 1.00 91.69 83 GLU A C 1
ATOM 690 O O . GLU A 1 83 ? 0.026 -11.828 4.481 1.00 91.69 83 GLU A O 1
ATOM 695 N N . VAL A 1 84 ? 0.109 -11.859 2.243 1.00 94.12 84 VAL A N 1
ATOM 696 C CA . VAL A 1 84 ? -0.437 -10.503 2.072 1.00 94.12 84 VAL A CA 1
ATOM 697 C C . VAL A 1 84 ? -1.920 -10.490 2.433 1.00 94.12 84 VAL A C 1
ATOM 699 O O . VAL A 1 84 ? -2.375 -9.597 3.142 1.00 94.12 84 VAL A O 1
ATOM 702 N N . ARG A 1 85 ? -2.674 -11.506 1.997 1.00 94.75 85 ARG A N 1
ATOM 703 C CA . ARG A 1 85 ? -4.097 -11.649 2.324 1.00 94.75 85 ARG A CA 1
ATOM 704 C C . ARG A 1 85 ? -4.336 -11.790 3.821 1.00 94.75 85 ARG A C 1
ATOM 706 O O . ARG A 1 85 ? -5.204 -11.106 4.340 1.00 94.75 85 ARG A O 1
ATOM 713 N N . GLU A 1 86 ? -3.550 -12.614 4.506 1.00 92.00 86 GLU A N 1
ATOM 714 C CA . GLU A 1 86 ? -3.658 -12.794 5.957 1.00 92.00 86 GLU A CA 1
ATOM 715 C C . GLU A 1 86 ? -3.461 -11.467 6.708 1.00 92.00 86 GLU A C 1
ATOM 717 O O . GLU A 1 86 ? -4.249 -11.117 7.588 1.00 92.00 86 GLU A O 1
ATOM 722 N N . ARG A 1 87 ? -2.460 -10.673 6.303 1.00 91.88 87 ARG A N 1
ATOM 723 C CA . ARG A 1 87 ? -2.216 -9.336 6.868 1.00 91.88 87 ARG A CA 1
ATOM 724 C C . ARG A 1 87 ? -3.352 -8.358 6.563 1.00 91.88 87 ARG A C 1
ATOM 726 O O . ARG A 1 87 ? -3.758 -7.612 7.449 1.00 91.88 87 ARG A O 1
ATOM 733 N N . ILE A 1 88 ? -3.889 -8.377 5.341 1.00 92.81 88 ILE A N 1
ATOM 734 C CA . ILE A 1 88 ? -5.053 -7.561 4.956 1.00 92.81 88 ILE A CA 1
ATOM 735 C C . ILE A 1 88 ? -6.278 -7.920 5.801 1.00 92.81 88 ILE A C 1
ATOM 737 O O . ILE A 1 88 ? -6.970 -7.025 6.284 1.00 92.81 88 ILE A O 1
ATOM 741 N N . ASP A 1 89 ? -6.553 -9.211 5.978 1.00 92.12 89 ASP A N 1
ATOM 742 C CA . ASP A 1 89 ? -7.707 -9.682 6.742 1.00 92.12 89 ASP A CA 1
ATOM 743 C C . ASP A 1 89 ? -7.587 -9.260 8.211 1.00 92.12 89 ASP A C 1
ATOM 745 O O . ASP A 1 89 ? -8.551 -8.760 8.793 1.00 92.12 89 ASP A O 1
ATOM 749 N N . ARG A 1 90 ? -6.381 -9.338 8.786 1.00 88.81 90 ARG A N 1
ATOM 750 C CA . ARG A 1 90 ? -6.114 -8.836 10.137 1.00 88.81 90 ARG A CA 1
ATOM 751 C C . ARG A 1 90 ? -6.352 -7.329 10.266 1.00 88.81 90 ARG A C 1
ATOM 753 O O . ARG A 1 90 ? -7.075 -6.921 11.168 1.00 88.81 90 ARG A O 1
ATOM 760 N N . ILE A 1 91 ? -5.832 -6.519 9.342 1.00 87.75 91 ILE A N 1
ATOM 761 C CA . ILE A 1 91 ? -6.051 -5.060 9.346 1.00 87.75 91 ILE A CA 1
ATOM 762 C C . ILE A 1 91 ? -7.538 -4.721 9.249 1.00 87.75 91 ILE A C 1
ATOM 764 O O . ILE A 1 91 ? -8.024 -3.832 9.944 1.00 87.75 91 ILE A O 1
ATOM 768 N N . ARG A 1 92 ? -8.286 -5.427 8.397 1.00 88.38 92 ARG A N 1
ATOM 769 C CA . ARG A 1 92 ? -9.732 -5.208 8.253 1.00 88.38 92 ARG A CA 1
ATOM 770 C C . ARG A 1 92 ? -10.493 -5.535 9.532 1.00 88.38 92 ARG A C 1
ATOM 772 O O . ARG A 1 92 ? -11.413 -4.794 9.874 1.00 88.38 92 ARG A O 1
ATOM 779 N N . ASN A 1 93 ? -10.104 -6.602 10.226 1.00 89.06 93 ASN A N 1
ATOM 780 C CA . ASN A 1 93 ? -10.691 -6.962 11.514 1.00 89.06 93 ASN A CA 1
ATOM 781 C C . ASN A 1 93 ? -10.394 -5.888 12.570 1.00 89.06 93 ASN A C 1
ATOM 783 O O . ASN A 1 93 ? -11.327 -5.369 13.177 1.00 89.06 93 ASN A O 1
ATOM 787 N N . GLU A 1 94 ? -9.129 -5.479 12.708 1.00 84.50 94 GLU A N 1
ATOM 788 C CA . GLU A 1 94 ? -8.702 -4.425 13.643 1.00 84.50 94 GLU A CA 1
ATOM 789 C C . GLU A 1 94 ? -9.419 -3.090 13.360 1.00 84.50 94 GLU A C 1
ATOM 791 O O . GLU A 1 94 ? -9.906 -2.425 14.275 1.00 84.50 94 GLU A O 1
ATOM 796 N N . LEU A 1 95 ? -9.574 -2.718 12.084 1.00 83.69 95 LEU A N 1
ATOM 797 C CA . LEU A 1 95 ? -10.310 -1.517 11.681 1.00 83.69 95 LEU A CA 1
ATOM 798 C C . LEU A 1 95 ? -11.809 -1.616 12.009 1.00 83.69 95 LEU A C 1
ATOM 800 O O . LEU A 1 95 ? -12.430 -0.619 12.383 1.00 83.69 95 LEU A O 1
ATOM 804 N N . GLY A 1 96 ? -12.403 -2.803 11.867 1.00 85.44 96 GLY A N 1
ATOM 805 C CA . GLY A 1 96 ? -13.785 -3.073 12.263 1.00 85.44 96 GLY A CA 1
ATOM 806 C C . GLY A 1 96 ? -13.996 -2.882 13.764 1.00 85.44 96 GLY A C 1
ATOM 807 O O . GLY A 1 96 ? -14.873 -2.117 14.168 1.00 85.44 96 GLY A O 1
ATOM 808 N N . GLU A 1 97 ? -13.143 -3.502 14.580 1.00 85.94 97 GLU A N 1
ATOM 809 C CA . GLU A 1 97 ? -13.165 -3.369 16.041 1.00 85.94 97 GLU A CA 1
ATOM 810 C C . GLU A 1 97 ? -12.966 -1.913 16.478 1.00 85.94 97 GLU A C 1
ATOM 812 O O . GLU A 1 97 ? -13.721 -1.389 17.301 1.00 85.94 97 GLU A O 1
ATOM 817 N N . PHE A 1 98 ? -12.003 -1.214 15.872 1.00 84.31 98 PHE A N 1
ATOM 818 C CA . PHE A 1 98 ? -11.737 0.191 16.168 1.00 84.31 98 PHE A CA 1
ATOM 819 C C . PHE A 1 98 ? -12.936 1.094 15.847 1.00 84.31 98 PHE A C 1
ATOM 821 O O . PHE A 1 98 ? -13.301 1.957 16.648 1.00 84.31 98 PHE A O 1
ATOM 828 N N . ARG A 1 99 ? -13.613 0.871 14.712 1.00 84.62 99 ARG A N 1
ATOM 829 C CA . ARG A 1 99 ? -14.839 1.604 14.349 1.00 84.62 99 ARG A CA 1
ATOM 830 C C . ARG A 1 99 ? -15.961 1.385 15.356 1.00 84.62 99 ARG A C 1
ATOM 832 O O . ARG A 1 99 ? -16.675 2.336 15.680 1.00 84.62 99 ARG A O 1
ATOM 839 N N . GLU A 1 100 ? -16.135 0.161 15.848 1.00 86.19 100 GLU A N 1
ATOM 840 C CA . GLU A 1 100 ? -17.116 -0.109 16.900 1.00 86.19 100 GLU A CA 1
ATOM 841 C C . GLU A 1 100 ? -16.780 0.634 18.193 1.00 86.19 100 GLU A C 1
ATOM 843 O O . GLU A 1 100 ? -17.667 1.243 18.795 1.00 86.19 100 GLU A O 1
ATOM 848 N N . LEU A 1 101 ? -15.510 0.627 18.603 1.00 87.12 101 LEU A N 1
ATOM 849 C CA . LEU A 1 101 ? -15.055 1.335 19.798 1.00 87.12 101 LEU A CA 1
ATOM 850 C C . LEU A 1 101 ? -15.269 2.846 19.688 1.00 87.12 101 LEU A C 1
ATOM 852 O O . LEU A 1 101 ? -15.780 3.447 20.634 1.00 87.12 101 LEU A O 1
ATOM 856 N N . LEU A 1 102 ? -14.948 3.455 18.543 1.00 85.69 102 LEU A N 1
ATOM 857 C CA . LEU A 1 102 ? -15.221 4.874 18.306 1.00 85.69 102 LEU A CA 1
ATOM 858 C C . LEU A 1 102 ? -16.719 5.173 18.408 1.00 85.69 102 LEU A C 1
ATOM 860 O O . LEU A 1 102 ? -17.121 6.059 19.153 1.00 85.69 102 LEU A O 1
ATOM 864 N N . ARG A 1 103 ? -17.581 4.384 17.756 1.00 84.06 103 ARG A N 1
ATOM 865 C CA . ARG A 1 103 ? -19.040 4.584 17.849 1.00 84.06 103 ARG A CA 1
ATOM 866 C C . ARG A 1 103 ? -19.566 4.493 19.283 1.00 84.06 103 ARG A C 1
AT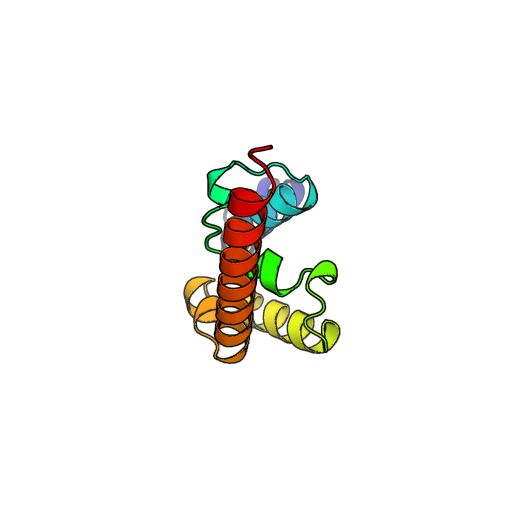OM 868 O O . ARG A 1 103 ? -20.499 5.214 19.619 1.00 84.06 103 ARG A O 1
ATOM 875 N N . ARG A 1 104 ? -18.980 3.629 20.119 1.00 85.38 104 ARG A N 1
ATOM 876 C CA . ARG A 1 104 ? -19.371 3.465 21.530 1.00 85.38 104 ARG A CA 1
ATOM 877 C C . ARG A 1 104 ? -18.905 4.615 22.432 1.00 85.38 104 ARG A C 1
ATOM 879 O O . ARG A 1 104 ? -19.572 4.871 23.425 1.00 85.38 104 ARG A O 1
ATOM 886 N N . ASN A 1 105 ? -17.789 5.279 22.115 1.00 78.00 105 ASN A N 1
ATOM 887 C CA . ASN A 1 105 ? -17.137 6.249 23.012 1.00 78.00 105 ASN A CA 1
ATOM 888 C C . ASN A 1 105 ? -17.124 7.701 22.496 1.00 78.00 105 ASN A C 1
ATOM 890 O O . ASN A 1 105 ? -16.824 8.608 23.262 1.00 78.00 105 ASN A O 1
ATOM 894 N N . SER A 1 106 ? -17.420 7.947 21.216 1.00 69.56 106 SER A N 1
ATOM 895 C CA . SER A 1 106 ? -17.415 9.293 20.614 1.00 69.56 106 SER A CA 1
ATOM 896 C C . SER A 1 106 ? -18.758 10.027 20.717 1.00 69.56 106 SER A C 1
ATOM 898 O O . SER A 1 106 ? -18.828 11.204 20.379 1.00 69.56 106 SER A O 1
ATOM 900 N N . PHE A 1 107 ? -19.810 9.359 21.198 1.00 55.72 107 PHE A N 1
ATOM 901 C CA . PHE A 1 107 ? -21.075 9.988 21.580 1.00 55.72 107 PHE A CA 1
ATOM 902 C C . PHE A 1 107 ? -21.233 9.923 23.108 1.00 55.72 107 PHE A C 1
ATOM 904 O O . PHE A 1 107 ? -21.913 9.039 23.630 1.00 55.72 107 PHE A O 1
ATOM 911 N N . GLN A 1 108 ? -20.581 10.853 23.810 1.00 46.50 108 GLN A N 1
ATOM 912 C CA . GLN A 1 108 ? -20.909 11.273 25.177 1.00 46.50 108 GLN A CA 1
ATOM 913 C C . GLN A 1 108 ? -20.935 12.797 25.244 1.00 46.50 108 GLN A C 1
ATOM 915 O O . GLN A 1 108 ? -20.090 13.423 24.567 1.00 46.50 108 GLN A O 1
#

Secondary structure (DSSP, 8-state):
-HHHHHH-TT-HHHHHHHHHHHHHHHHHTT---HHHHHS--HHHHHHHHH-GGG--S-HHHHHHHHHHHHHHS-HHHHHTSHHHHHHHHHHHHHHHHHHHHHHHHS--

pLDDT: mean 87.88, std 9.52, range [46.5, 96.81]